Protein 4ZQV (pdb70)

Foldseek 3Di:
DDDAQDKFKWKWKADQAWIWIFGWEAAVDIDGDPVDDIPTHGNPDAQQVQLVSNLVSRVVYDHDDPVVHVVRVDDVVVVVSVVVVQVVVCVVRVPPDLCSVQVPMWMWMWMDHRFKIKIAGWEDDDSPDTHCPPPDPVLIFMDGPPDRSSVVSVRNVSNRVSHHD

Sequence (165 aa):
MFNKDQDYWVSVYSTKDFLSVETDSGLGRVRRDPLFPSHLLPPDADNQTIGDAVLIALSNSRTLSLEESADFFDLETGKEQYATWIAMLMEKYGYKTKRALFKDMKNCSIHCINDLITISPTRHEKLEAWSGRGIKESDDVVIPADSIPEEIGAALRLALSRCKG

Radius of gyration: 15.34 Å; Cα contacts (8 Å, |Δi|>4): 309; chains: 1; bounding box: 39×38×36 Å

B-factor: mean 30.55, std 7.33, range [17.28, 65.74]

CATH classification: 3.40.1590.10

Structure (mmCIF, N/CA/C/O backbone):
data_4ZQV
#
_entry.id   4ZQV
#
_cell.length_a   54.448
_cell.length_b   54.448
_cell.length_c   54.472
_cell.angle_alpha   90.00
_cell.angle_beta   90.00
_cell.angle_gamma   120.00
#
_symmetry.space_group_name_H-M   'P 31'
#
loop_
_entity.id
_entity.type
_entity.pdbx_description
1 polymer 'CdiI Immunity protein'
2 water water
#
loop_
_atom_site.group_PDB
_atom_site.id
_atom_site.type_symbol
_atom_site.label_atom_id
_atom_site.label_alt_id
_atom_site.label_comp_id
_atom_site.label_asym_id
_atom_site.label_entity_id
_atom_site.label_seq_id
_atom_site.pdbx_PDB_ins_code
_atom_site.Cartn_x
_atom_site.Cartn_y
_atom_site.Cartn_z
_atom_site.occupancy
_atom_site.B_iso_or_equiv
_atom_site.auth_seq_id
_atom_site.auth_comp_id
_atom_site.auth_asym_id
_atom_site.auth_atom_id
_atom_site.pdbx_PDB_model_num
ATOM 1 N N . MET A 1 1 ? -17.033 24.190 -2.137 1.00 42.57 1 MET A N 1
ATOM 2 C CA . MET A 1 1 ? -16.361 24.442 -3.403 1.00 37.98 1 MET A CA 1
ATOM 3 C C . MET A 1 1 ? -15.133 23.550 -3.550 1.00 40.00 1 MET A C 1
ATOM 4 O O . MET A 1 1 ? -14.319 23.434 -2.619 1.00 34.19 1 MET A O 1
ATOM 9 N N . PHE A 1 2 ? -15.007 22.931 -4.723 1.00 34.10 2 PHE A N 1
ATOM 10 C CA . PHE A 1 2 ? -13.847 22.112 -5.069 1.00 35.73 2 PHE A CA 1
ATOM 11 C C . PHE A 1 2 ? -12.800 22.910 -5.840 1.00 34.23 2 PHE A C 1
ATOM 12 O O . PHE A 1 2 ? -13.144 23.711 -6.707 1.00 35.04 2 PHE A O 1
ATOM 20 N N . ASN A 1 3 ? -11.532 22.674 -5.521 1.00 33.54 3 ASN A N 1
ATOM 21 C CA . ASN A 1 3 ? -10.413 23.333 -6.198 1.00 36.35 3 ASN A CA 1
ATOM 22 C C . ASN A 1 3 ? -10.125 22.733 -7.564 1.00 38.30 3 ASN A C 1
ATOM 23 O O . ASN A 1 3 ? -10.226 21.513 -7.748 1.00 33.97 3 ASN A O 1
ATOM 28 N N . LYS A 1 4 ? -9.752 23.595 -8.514 1.00 41.65 4 LYS A N 1
ATOM 29 C CA . LYS A 1 4 ? -9.390 23.164 -9.860 1.00 35.89 4 LYS A CA 1
ATOM 30 C C . LYS A 1 4 ? -8.184 22.235 -9.823 1.00 34.41 4 LYS A C 1
ATOM 31 O O . LYS A 1 4 ? -7.242 22.462 -9.065 1.00 31.61 4 LYS A O 1
ATOM 33 N 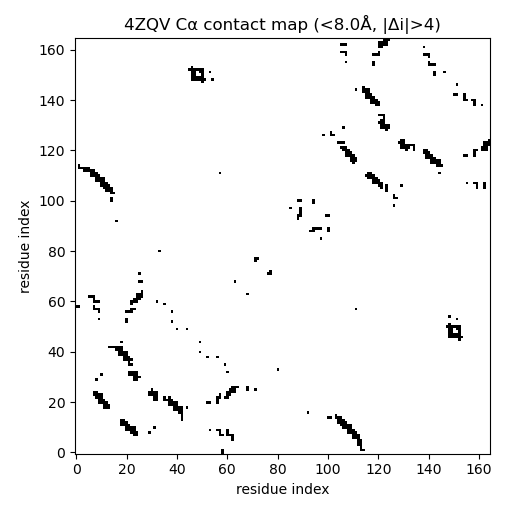N . ASP A 1 5 ? -8.250 21.175 -10.625 1.00 34.62 5 ASP A N 1
ATOM 34 C CA . ASP A 1 5 ? -7.160 20.211 -10.786 1.00 35.19 5 ASP A CA 1
ATOM 35 C C . ASP A 1 5 ? -6.901 19.349 -9.549 1.00 33.86 5 ASP A C 1
ATOM 36 O O . ASP A 1 5 ? -5.959 18.568 -9.534 1.00 38.82 5 ASP A O 1
ATOM 41 N N . GLN A 1 6 ? -7.733 19.476 -8.522 1.00 30.86 6 GLN A N 1
ATOM 42 C CA . GLN A 1 6 ? -7.575 18.649 -7.328 1.00 28.46 6 GLN A CA 1
ATOM 43 C C . GLN A 1 6 ? -8.518 17.443 -7.363 1.00 28.85 6 GLN A C 1
ATOM 44 O O . GLN A 1 6 ? -9.688 17.568 -7.743 1.00 27.38 6 GLN A O 1
ATOM 50 N N . ASP A 1 7 ? -8.000 16.272 -6.992 1.00 26.61 7 ASP A N 1
ATOM 51 C CA . ASP A 1 7 ? -8.823 15.071 -6.917 1.00 24.86 7 ASP A CA 1
ATOM 52 C C . ASP A 1 7 ? -9.524 14.948 -5.565 1.00 24.32 7 ASP A C 1
ATOM 53 O O . ASP A 1 7 ? -8.915 15.158 -4.525 1.00 26.91 7 ASP A O 1
ATOM 58 N N . TYR A 1 8 ? -10.797 14.583 -5.609 1.00 23.43 8 TYR A N 1
ATOM 59 C CA . TYR A 1 8 ? -11.588 14.297 -4.420 1.00 25.63 8 TYR A CA 1
ATOM 60 C C . TYR A 1 8 ? -12.216 12.907 -4.588 1.00 23.90 8 TYR A C 1
ATOM 61 O O . TYR A 1 8 ? -12.808 12.616 -5.621 1.00 24.54 8 TYR A O 1
ATOM 70 N N . TRP A 1 9 ? -12.078 12.054 -3.577 1.00 21.50 9 TRP A N 1
ATOM 71 C CA . TRP A 1 9 ? -12.462 10.655 -3.713 1.00 23.48 9 TRP A CA 1
ATOM 72 C C . TRP A 1 9 ? -13.382 10.204 -2.595 1.00 21.46 9 TRP A C 1
ATOM 73 O O . TRP A 1 9 ? -13.204 10.616 -1.458 1.00 20.93 9 TRP A O 1
ATOM 84 N N . VAL A 1 10 ? -14.335 9.334 -2.931 1.00 21.63 10 VAL A N 1
ATOM 85 C CA . VAL A 1 10 ? -15.289 8.763 -1.976 1.00 21.11 10 VAL A CA 1
ATOM 86 C C . VAL A 1 10 ? -15.509 7.299 -2.325 1.00 21.97 10 VAL A C 1
ATOM 87 O O . VAL A 1 10 ? -15.473 6.927 -3.504 1.00 20.56 10 VAL A O 1
ATOM 91 N N . SER A 1 11 ? -15.709 6.473 -1.301 1.00 21.18 11 SER A N 1
ATOM 92 C CA . SER A 1 11 ? -16.197 5.107 -1.476 1.00 22.03 11 SER A CA 1
ATOM 93 C C . SER A 1 11 ? -17.609 4.980 -0.923 1.00 22.13 11 SER A C 1
ATOM 94 O O . SER A 1 11 ? -17.913 5.526 0.152 1.00 21.14 11 SER A O 1
ATOM 97 N N . VAL A 1 12 ? -18.455 4.250 -1.649 1.00 21.62 12 VAL A N 1
ATOM 98 C CA . VAL A 1 12 ? -19.805 3.923 -1.191 1.00 18.56 12 VAL A CA 1
ATOM 99 C C . VAL A 1 12 ? -19.943 2.423 -1.001 1.00 21.43 12 VAL A C 1
ATOM 100 O O . VAL A 1 12 ? -19.567 1.647 -1.882 1.00 24.86 12 VAL A O 1
ATOM 104 N N . TYR A 1 13 ? -20.441 2.027 0.165 1.00 23.37 13 TYR A N 1
ATOM 105 C CA . TYR A 1 13 ? -20.731 0.629 0.479 1.00 23.58 13 TYR A CA 1
ATOM 106 C C . TYR A 1 13 ? -22.216 0.511 0.817 1.00 25.45 13 TYR A C 1
ATOM 107 O O . TYR A 1 13 ? -22.745 1.288 1.603 1.00 24.10 13 TYR A O 1
ATOM 116 N N . SER A 1 14 ? -22.883 -0.453 0.196 1.00 25.83 14 SER A N 1
ATOM 117 C CA . SER A 1 14 ? -24.329 -0.570 0.310 1.00 27.12 14 SER A CA 1
ATOM 118 C C . SER A 1 14 ? -24.749 -1.989 0.690 1.00 26.38 14 SER A C 1
ATOM 119 O O . SER A 1 14 ? -24.321 -2.934 0.047 1.00 29.02 14 SER A O 1
ATOM 122 N N . THR A 1 15 ? -25.550 -2.129 1.750 1.00 26.85 15 THR A N 1
ATOM 123 C CA . THR A 1 15 ? -26.191 -3.401 2.090 1.00 30.93 15 THR A CA 1
ATOM 124 C C . THR A 1 15 ? -27.689 -3.170 2.266 1.00 34.63 15 THR A C 1
ATOM 125 O O . THR A 1 15 ? -28.164 -2.040 2.172 1.00 29.98 15 THR A O 1
ATOM 129 N N . LYS A 1 16 ? -28.427 -4.234 2.551 1.00 35.09 16 LYS A N 1
ATOM 130 C CA . LYS A 1 16 ? -29.844 -4.098 2.843 1.00 33.35 16 LYS A CA 1
ATOM 131 C C . LYS A 1 16 ? -30.104 -3.223 4.082 1.00 33.76 16 LYS A C 1
ATOM 132 O O . LYS A 1 16 ? -31.166 -2.605 4.187 1.00 35.75 16 LYS A O 1
ATOM 138 N N . ASP A 1 17 ? -29.129 -3.121 4.986 1.00 29.13 17 ASP A N 1
ATOM 139 C CA . ASP A 1 17 ? -29.341 -2.427 6.261 1.00 29.87 17 ASP A CA 1
ATOM 140 C C . ASP A 1 17 ? -28.725 -1.032 6.386 1.00 31.67 17 ASP A C 1
ATOM 141 O O . ASP A 1 17 ? -29.053 -0.286 7.308 1.00 29.47 17 ASP A O 1
ATOM 146 N N . PHE A 1 18 ? -27.804 -0.688 5.498 1.00 27.53 18 PHE A N 1
ATOM 147 C CA . PHE A 1 18 ? -27.225 0.651 5.523 1.00 27.45 18 PHE A CA 1
ATOM 148 C C . PHE A 1 18 ? -26.666 1.065 4.163 1.00 23.95 18 PHE A C 1
ATOM 149 O O . PHE A 1 18 ? -26.316 0.230 3.333 1.00 29.68 18 PHE A O 1
ATOM 157 N N . LEU A 1 19 ? -26.584 2.370 3.963 1.00 26.02 19 LEU A N 1
ATOM 158 C CA . LEU A 1 19 ? -25.873 2.938 2.837 1.00 22.94 19 LEU A CA 1
ATOM 159 C C . LEU A 1 19 ? -24.770 3.782 3.440 1.00 26.01 19 LEU A C 1
ATOM 160 O O . LEU A 1 19 ? -25.057 4.717 4.195 1.00 27.15 19 LEU A O 1
ATOM 165 N N . SER A 1 20 ? -23.516 3.437 3.160 1.00 26.46 20 SER A N 1
ATOM 166 C CA . SER A 1 20 ? -22.391 4.163 3.745 1.00 23.20 20 SER A CA 1
ATOM 167 C C . SER A 1 20 ? -21.612 4.959 2.712 1.00 24.03 20 SER A C 1
ATOM 168 O O . SER A 1 20 ? -21.133 4.403 1.728 1.00 24.38 20 SER A O 1
ATOM 171 N N . VAL A 1 21 ? -21.472 6.255 2.960 1.00 22.66 21 VAL A N 1
ATOM 172 C CA . VAL A 1 21 ? -20.746 7.147 2.067 1.00 22.14 21 VAL A CA 1
ATOM 173 C C . VAL A 1 21 ? -19.499 7.573 2.818 1.00 21.88 21 VAL A C 1
ATOM 174 O O . VAL A 1 21 ? -19.609 8.118 3.923 1.00 19.95 21 VAL A O 1
ATOM 178 N N . GLU A 1 22 ? -18.320 7.301 2.251 1.00 21.29 22 GLU A N 1
ATOM 179 C CA . GLU A 1 22 ? -17.068 7.450 3.001 1.00 18.82 22 GLU A CA 1
ATOM 180 C C . GLU A 1 22 ? -16.014 8.274 2.266 1.00 20.15 22 GLU A C 1
ATOM 181 O O . GLU A 1 22 ? -15.696 8.024 1.111 1.00 22.24 22 GLU A O 1
ATOM 187 N N . THR A 1 23 ? -15.463 9.245 2.972 1.00 20.62 23 THR A N 1
ATOM 188 C CA . THR A 1 23 ? -14.317 9.993 2.483 1.00 20.41 23 THR A CA 1
ATOM 189 C C . THR A 1 23 ? -13.112 9.091 2.297 1.00 19.10 23 THR A C 1
ATOM 190 O O . THR A 1 23 ? -12.710 8.407 3.232 1.00 22.90 23 THR A O 1
ATOM 194 N N . ASP A 1 24 ? -12.542 9.078 1.091 1.00 20.21 24 ASP A N 1
ATOM 195 C CA . ASP A 1 24 ? -11.242 8.448 0.856 1.00 22.41 24 ASP A CA 1
ATOM 196 C C . ASP A 1 24 ? -10.170 9.532 0.655 1.00 24.30 24 ASP A C 1
ATOM 197 O O . ASP A 1 24 ? -10.447 10.596 0.093 1.00 24.84 24 ASP A O 1
ATOM 202 N N . SER A 1 25 ? -8.952 9.268 1.122 1.00 22.96 25 SER A N 1
ATOM 203 C CA . SER A 1 25 ? -7.857 1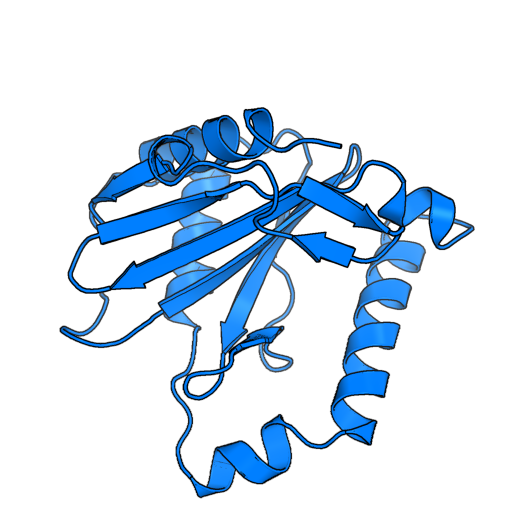0.230 0.964 1.00 22.03 25 SER A CA 1
ATOM 204 C C . SER A 1 25 ? -6.569 9.502 0.643 1.00 22.63 25 SER A C 1
ATOM 205 O O . SER A 1 25 ? -6.503 8.275 0.765 1.00 24.70 25 SER A O 1
ATOM 208 N N . GLY A 1 26 ? -5.543 10.250 0.241 1.00 23.23 26 GLY A N 1
ATOM 209 C CA . GLY A 1 26 ? -4.250 9.648 -0.051 1.00 21.75 26 GLY A CA 1
ATOM 210 C C . GLY A 1 26 ? -3.380 10.511 -0.935 1.00 25.45 26 GLY A C 1
ATOM 211 O O . GLY A 1 26 ? -3.371 11.732 -0.808 1.00 23.74 26 GLY A O 1
ATOM 212 N N . LEU A 1 27 ? -2.657 9.859 -1.839 1.00 22.90 27 LEU A N 1
ATOM 213 C CA . LEU A 1 27 ? -1.706 10.512 -2.716 1.00 23.16 27 LEU A CA 1
ATOM 214 C C . LEU A 1 27 ? -1.492 9.553 -3.877 1.00 26.05 27 LEU A C 1
ATOM 215 O O . LEU A 1 27 ? -0.650 8.653 -3.799 1.00 26.23 27 LEU A O 1
ATOM 220 N N . GLY A 1 28 ? -2.309 9.729 -4.916 1.00 28.02 28 GLY A N 1
ATOM 221 C CA . GLY A 1 28 ? -2.386 8.821 -6.045 1.00 28.78 28 GLY A CA 1
ATOM 222 C C . GLY A 1 28 ? -3.177 7.583 -5.669 1.00 26.58 28 GLY A C 1
ATOM 223 O O . GLY A 1 28 ? -4.245 7.315 -6.234 1.00 28.92 28 GLY A O 1
ATOM 224 N N . ARG A 1 29 ? -2.631 6.805 -4.740 1.00 24.58 29 ARG A N 1
ATOM 225 C CA . ARG A 1 29 ? -3.378 5.718 -4.122 1.00 26.14 29 ARG A CA 1
ATOM 226 C C . ARG A 1 29 ? -4.269 6.315 -3.027 1.00 25.45 29 ARG A C 1
ATOM 227 O O . ARG A 1 29 ? -3.806 7.130 -2.234 1.00 23.72 29 ARG A O 1
ATOM 235 N N . VAL A 1 30 ? -5.547 5.951 -2.986 1.00 23.57 30 VAL A N 1
ATOM 236 C CA . VAL A 1 30 ? -6.383 6.442 -1.887 1.00 23.53 30 VAL A CA 1
ATOM 237 C C . VAL A 1 30 ? -7.033 5.299 -1.133 1.00 27.33 30 VAL A C 1
ATOM 238 O O . VAL A 1 30 ? -7.135 4.186 -1.648 1.00 24.48 30 VAL A O 1
ATOM 242 N N . ARG A 1 31 ? -7.446 5.586 0.100 1.00 22.30 31 ARG A N 1
ATOM 243 C CA . ARG A 1 31 ? -8.111 4.616 0.962 1.00 26.61 31 ARG A CA 1
ATOM 244 C C . ARG A 1 31 ? -9.029 5.343 1.944 1.00 25.27 31 ARG A C 1
ATOM 245 O O . ARG A 1 31 ? -9.006 6.572 2.040 1.00 23.35 31 ARG A O 1
ATOM 253 N N . ARG A 1 32 ? -9.834 4.571 2.658 1.00 24.24 32 ARG A N 1
ATOM 254 C CA . ARG A 1 32 ? -10.698 5.090 3.720 1.00 22.27 32 ARG A CA 1
ATOM 255 C C . ARG A 1 32 ? -9.940 6.008 4.679 1.00 21.84 32 ARG A C 1
ATOM 256 O O . ARG A 1 32 ? -8.947 5.601 5.290 1.00 22.65 32 ARG A O 1
ATOM 264 N N . ASP A 1 33 ? -10.407 7.246 4.810 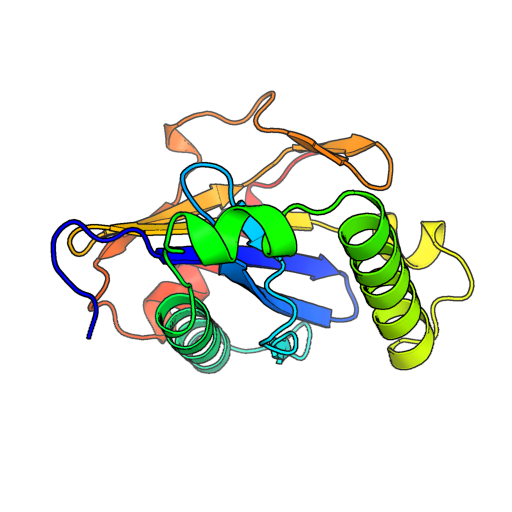1.00 21.34 33 ASP A N 1
ATOM 265 C CA . ASP A 1 33 ? -9.730 8.227 5.643 1.00 22.38 33 ASP A CA 1
ATOM 266 C C . ASP A 1 33 ? -10.208 8.124 7.084 1.00 22.25 33 ASP A C 1
ATOM 267 O O . ASP A 1 33 ? -11.363 8.382 7.360 1.00 23.75 33 ASP A O 1
ATOM 272 N N . PRO A 1 34 ? -9.304 7.763 8.000 1.00 21.40 34 PRO A N 1
ATOM 273 C CA . PRO A 1 34 ? -9.645 7.507 9.401 1.00 24.27 34 PRO A CA 1
ATOM 274 C C . PRO A 1 34 ? -10.006 8.784 10.158 1.00 27.57 34 PRO A C 1
ATOM 275 O O . PRO A 1 34 ? -10.539 8.708 11.268 1.00 28.45 34 PRO A O 1
ATOM 279 N N . LEU A 1 35 ? -9.728 9.941 9.569 1.00 23.71 35 LEU A N 1
ATOM 280 C CA . LEU A 1 35 ? -10.069 11.201 10.217 1.00 26.74 35 LEU A CA 1
ATOM 281 C C . LEU A 1 35 ? -11.562 11.483 10.129 1.00 26.11 35 LEU A C 1
ATOM 282 O O . LEU A 1 35 ? -12.084 12.301 10.874 1.00 27.59 35 LEU A O 1
ATOM 287 N N . PHE A 1 36 ? -12.251 10.817 9.207 1.00 26.87 36 PHE A N 1
ATOM 288 C CA . PHE A 1 36 ? -13.670 11.090 8.996 1.00 22.70 36 PHE A CA 1
ATOM 289 C C . PHE A 1 36 ? -14.519 9.847 9.156 1.00 23.16 36 PHE A C 1
ATOM 290 O O . PHE A 1 36 ? -14.302 8.857 8.478 1.00 25.54 36 PHE A O 1
ATOM 298 N N . PRO A 1 37 ? -15.492 9.898 10.072 1.00 20.23 37 PRO A N 1
ATOM 299 C CA . PRO A 1 37 ? -16.406 8.777 10.287 1.00 24.07 37 PRO A CA 1
ATOM 300 C C . PRO A 1 37 ? -17.240 8.565 9.041 1.00 23.48 37 PRO A C 1
ATOM 301 O O . PRO A 1 37 ? -17.499 9.530 8.323 1.00 24.71 37 PRO A O 1
ATOM 305 N N . SER A 1 38 ? -17.651 7.334 8.798 1.00 23.11 38 SER A N 1
ATOM 306 C CA . SER A 1 38 ? -18.551 7.057 7.700 1.00 25.49 38 SER A CA 1
ATOM 307 C C . SER A 1 38 ? -19.831 7.861 7.835 1.00 25.08 38 SER A C 1
ATOM 308 O O . SER A 1 38 ? -20.336 8.053 8.951 1.00 23.40 38 SER A O 1
ATOM 311 N N . HIS A 1 39 ? -20.353 8.338 6.711 1.00 22.62 39 HIS A N 1
ATOM 312 C CA . HIS A 1 39 ? -21.744 8.786 6.671 1.00 21.20 39 HIS A CA 1
ATOM 313 C C . HIS A 1 39 ? -22.637 7.547 6.536 1.00 25.22 39 HIS A C 1
ATOM 314 O O . HIS A 1 39 ? -22.754 6.966 5.452 1.00 23.71 39 HIS A O 1
ATOM 321 N N . LEU A 1 40 ? -23.258 7.143 7.638 1.00 21.79 40 LEU A N 1
ATOM 322 C CA . LEU A 1 40 ? -24.088 5.953 7.636 1.00 23.37 40 LEU A CA 1
ATOM 323 C C . LEU A 1 40 ? -25.544 6.359 7.508 1.00 29.83 40 LEU A C 1
ATOM 324 O O . LEU A 1 40 ? -26.129 6.938 8.419 1.00 26.28 40 LEU A O 1
ATOM 329 N N . LEU A 1 41 ? -26.127 6.047 6.366 1.00 24.53 41 LEU A N 1
ATOM 330 C CA . LEU A 1 41 ? -27.477 6.484 6.094 1.00 27.37 41 LEU A CA 1
ATOM 331 C C . LEU A 1 41 ? -28.418 5.297 6.087 1.00 26.57 41 LEU A C 1
ATOM 332 O O . LEU A 1 41 ? -28.012 4.173 5.757 1.00 24.94 41 LEU A O 1
ATOM 337 N N . PRO A 1 42 ? -29.690 5.539 6.426 1.00 26.47 42 PRO A N 1
ATOM 338 C CA . PRO A 1 42 ? -30.723 4.528 6.208 1.00 29.96 42 PRO A CA 1
ATOM 339 C C . PRO A 1 42 ? -30.646 3.984 4.786 1.00 26.07 42 PRO A C 1
ATOM 340 O O . PRO A 1 42 ? -30.364 4.749 3.873 1.00 30.28 42 PRO A O 1
ATOM 344 N N . PRO A 1 43 ? -30.885 2.684 4.601 1.00 32.18 43 PRO A N 1
ATOM 345 C CA . PRO A 1 43 ? -30.823 2.079 3.263 1.00 29.23 43 PRO A CA 1
ATOM 346 C C . PRO A 1 43 ? -31.825 2.700 2.290 1.00 34.08 43 PRO A C 1
ATOM 347 O O . PRO A 1 43 ? -31.605 2.645 1.080 1.00 33.09 43 PRO A O 1
ATOM 351 N N . ASP A 1 44 ? -32.896 3.286 2.817 1.00 34.26 44 ASP A N 1
ATOM 352 C CA . ASP A 1 44 ? -33.921 3.920 1.990 1.00 34.82 44 ASP A CA 1
ATOM 353 C C . ASP A 1 44 ? -33.743 5.442 1.899 1.00 36.24 44 ASP A C 1
ATOM 354 O O . ASP A 1 44 ? -34.704 6.166 1.627 1.00 29.55 44 ASP A O 1
ATOM 359 N N . ALA A 1 45 ? -32.530 5.936 2.144 1.00 30.08 45 ALA A N 1
ATOM 360 C CA . ALA A 1 45 ? -32.293 7.380 2.122 1.00 29.32 45 ALA A CA 1
ATOM 361 C C . ALA A 1 45 ? -32.707 7.981 0.788 1.00 29.34 45 ALA A C 1
ATOM 362 O O . ALA A 1 45 ? -32.439 7.409 -0.263 1.00 27.54 45 ALA A O 1
ATOM 364 N N . ASP A 1 46 ? -33.342 9.144 0.822 1.00 28.62 46 ASP A N 1
ATOM 365 C CA . ASP A 1 46 ? -33.753 9.765 -0.427 1.00 29.87 46 ASP A CA 1
ATOM 366 C C . ASP A 1 46 ? -32.549 10.404 -1.135 1.00 29.27 46 ASP A C 1
ATOM 367 O O . ASP A 1 46 ? -31.460 10.506 -0.564 1.00 28.96 46 ASP A O 1
ATOM 372 N N . ASN A 1 47 ? -32.753 10.849 -2.372 1.00 25.82 47 ASN A N 1
ATOM 373 C CA . ASN A 1 47 ? -31.651 11.359 -3.175 1.00 24.49 47 ASN A CA 1
ATOM 374 C C . ASN A 1 47 ? -31.045 12.664 -2.667 1.00 26.10 47 ASN A C 1
ATOM 375 O O . ASN A 1 47 ? -29.844 12.907 -2.850 1.00 24.88 47 ASN A O 1
ATOM 380 N N . GLN A 1 48 ? -31.862 13.515 -2.047 1.00 26.47 48 GLN A N 1
ATOM 381 C CA . GLN A 1 48 ? -31.333 14.746 -1.476 1.00 25.29 48 GLN A CA 1
ATOM 382 C C . GLN A 1 48 ? -30.333 14.429 -0.364 1.00 27.86 48 GLN A C 1
ATOM 383 O O . GLN A 1 48 ? -29.223 14.970 -0.337 1.00 26.26 48 GLN A O 1
ATOM 389 N N . THR A 1 49 ? -30.751 13.566 0.562 1.00 27.06 49 THR A N 1
ATOM 390 C CA . THR A 1 49 ? -29.898 13.194 1.683 1.00 31.30 49 THR A CA 1
ATOM 391 C C . THR A 1 49 ? -28.610 12.530 1.197 1.00 27.42 49 THR A C 1
ATOM 392 O O . THR A 1 49 ? -27.525 12.874 1.658 1.00 27.52 49 THR A O 1
ATOM 396 N N . ILE A 1 50 ? -28.725 11.595 0.259 1.00 23.52 50 ILE A N 1
ATOM 397 C CA . ILE A 1 50 ? -27.535 10.949 -0.304 1.00 26.03 50 ILE A CA 1
ATOM 398 C C . ILE A 1 50 ? -26.603 11.967 -0.980 1.00 25.28 50 ILE A C 1
ATOM 399 O O . ILE A 1 50 ? -25.394 11.985 -0.739 1.00 22.60 50 ILE A O 1
ATOM 404 N N . GLY A 1 51 ? -27.161 12.832 -1.821 1.00 24.35 51 GLY A N 1
ATOM 405 C CA . GLY A 1 51 ? -26.336 13.798 -2.520 1.00 23.11 51 GLY A CA 1
ATOM 406 C C . GLY A 1 51 ? -25.583 14.728 -1.581 1.00 24.70 51 GLY A C 1
ATOM 407 O O . GLY A 1 51 ? -24.407 15.026 -1.785 1.00 23.40 51 GLY A O 1
ATOM 408 N N . ASP A 1 52 ? -26.258 15.199 -0.537 1.00 22.55 52 ASP A N 1
ATOM 409 C CA . ASP A 1 52 ? -25.594 16.082 0.408 1.00 24.44 52 ASP A CA 1
ATOM 410 C C . ASP A 1 52 ? -24.495 15.321 1.158 1.00 22.97 52 ASP A C 1
ATOM 411 O O . ASP A 1 52 ? -23.435 15.884 1.421 1.00 26.60 52 ASP A O 1
ATOM 416 N N . ALA A 1 53 ? -24.727 14.048 1.464 1.00 21.97 53 ALA A N 1
ATOM 417 C CA . ALA A 1 53 ? -23.686 13.239 2.110 1.00 21.50 53 ALA A CA 1
ATOM 418 C C . ALA A 1 53 ? -22.486 13.065 1.175 1.00 22.29 53 ALA A C 1
ATOM 419 O O . ALA A 1 53 ? -21.330 13.200 1.603 1.00 23.09 53 ALA A O 1
ATOM 421 N N . VAL A 1 54 ? -22.759 12.781 -0.096 1.00 22.23 54 VAL A N 1
ATOM 422 C CA . VAL A 1 54 ? -21.696 12.645 -1.089 1.00 20.48 54 VAL A CA 1
ATOM 423 C C . VAL A 1 54 ? -20.890 13.945 -1.194 1.00 23.19 54 VAL A C 1
ATOM 424 O O . VAL A 1 54 ? -19.660 13.923 -1.224 1.00 23.49 54 VAL A O 1
ATOM 428 N N . LEU A 1 55 ? -21.565 15.090 -1.233 1.00 22.87 55 LEU A N 1
ATOM 429 C CA . LEU A 1 55 ? -20.838 16.355 -1.345 1.00 19.98 55 LEU A CA 1
ATOM 430 C C . LEU A 1 55 ? -19.943 16.629 -0.133 1.00 23.27 55 LEU A C 1
ATOM 431 O O . LEU A 1 55 ? -18.803 17.067 -0.286 1.00 25.37 55 LEU A O 1
ATOM 436 N N . ILE A 1 56 ? -20.450 16.369 1.067 1.00 22.10 56 ILE A N 1
ATOM 437 C CA . ILE A 1 56 ? -19.666 16.600 2.272 1.00 22.11 56 ILE A CA 1
ATOM 438 C C . ILE A 1 56 ? -18.462 15.650 2.302 1.00 22.09 56 ILE A C 1
ATOM 439 O O . ILE A 1 56 ? -17.334 16.063 2.561 1.00 20.56 56 ILE A O 1
ATOM 444 N N . ALA A 1 57 ? -18.715 14.379 2.027 1.00 21.53 57 ALA A N 1
ATOM 445 C CA . ALA A 1 57 ? -17.651 13.373 2.094 1.00 17.28 57 ALA A CA 1
ATOM 446 C C . ALA A 1 57 ? -16.547 13.679 1.059 1.00 22.07 57 ALA A C 1
ATOM 447 O O . ALA A 1 57 ? -15.351 13.502 1.345 1.00 20.80 57 ALA A O 1
ATOM 449 N N . LEU A 1 58 ? -16.943 14.154 -0.126 1.00 20.47 58 LEU A N 1
ATOM 450 C CA . LEU A 1 58 ? -15.975 14.488 -1.178 1.00 20.21 58 LEU A CA 1
ATOM 451 C C . LEU A 1 58 ? -15.127 15.668 -0.740 1.00 20.07 58 LEU A C 1
ATOM 452 O O . LEU A 1 58 ? -13.897 15.648 -0.851 1.00 20.71 58 LEU A O 1
ATOM 457 N N . SER A 1 59 ? -15.793 16.678 -0.193 1.00 22.41 59 SER A N 1
ATOM 458 C CA . SER A 1 59 ? -15.091 17.878 0.275 1.00 28.28 59 SER A CA 1
ATOM 459 C C . SER A 1 59 ? -14.028 17.563 1.320 1.00 23.66 59 SER A C 1
ATOM 460 O O . SER A 1 59 ? -12.993 18.231 1.381 1.00 24.46 59 SER A O 1
ATOM 463 N N . ASN A 1 60 ? -14.263 16.532 2.126 1.00 23.07 60 ASN A N 1
ATOM 464 C CA . ASN A 1 60 ? -13.299 16.174 3.171 1.00 22.57 60 ASN A CA 1
ATOM 465 C C . ASN A 1 60 ? -12.072 15.4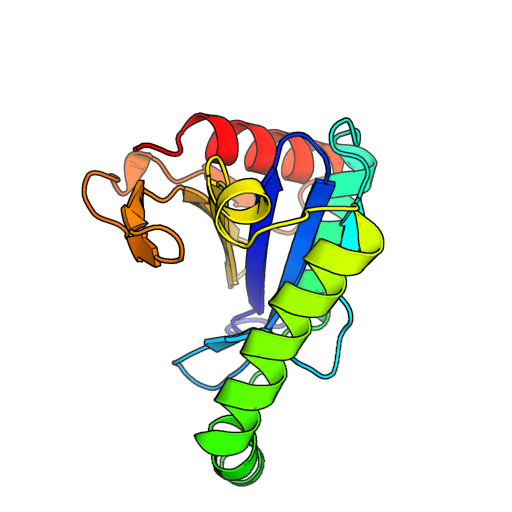23 2.623 1.00 27.85 60 ASN A C 1
ATOM 466 O O . ASN A 1 60 ? -11.060 15.280 3.306 1.00 24.97 60 ASN A O 1
ATOM 471 N N . SER A 1 61 ? -12.175 14.936 1.396 1.00 23.20 61 SER A N 1
ATOM 472 C CA . SER A 1 61 ? -11.115 14.121 0.795 1.00 23.16 61 SER A CA 1
ATOM 473 C C . SER A 1 61 ? -9.787 14.877 0.674 1.00 26.11 61 SER A C 1
ATOM 474 O O . SER A 1 61 ? -9.708 15.949 0.078 1.00 26.23 61 SER A O 1
ATOM 477 N N . ARG A 1 62 ? -8.740 14.285 1.231 1.00 22.20 62 ARG A N 1
ATOM 478 C CA . ARG A 1 62 ? -7.449 14.953 1.340 1.00 24.16 62 ARG A CA 1
ATOM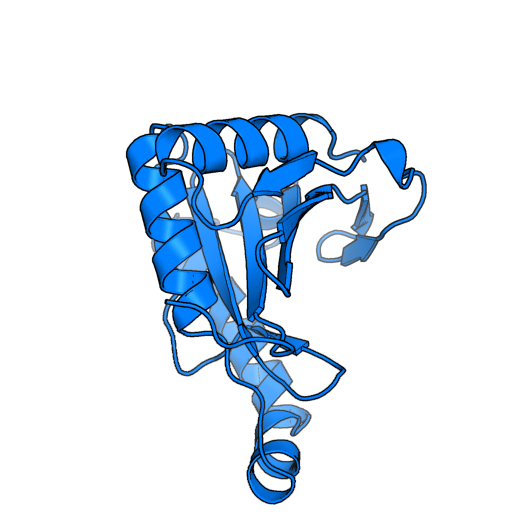 479 C C . ARG A 1 62 ? -6.420 14.492 0.323 1.00 27.91 62 ARG A C 1
ATOM 480 O O . ARG A 1 62 ? -6.318 13.298 0.022 1.00 26.56 62 ARG A O 1
ATOM 488 N N . THR A 1 63 ? -5.651 15.448 -0.188 1.00 28.89 63 THR A N 1
ATOM 489 C CA . THR A 1 63 ? -4.448 15.139 -0.954 1.00 28.05 63 THR A CA 1
ATOM 490 C C . THR A 1 63 ? -3.250 15.363 -0.042 1.00 31.51 63 THR A C 1
ATOM 491 O O . THR A 1 63 ? -2.957 16.496 0.340 1.00 29.60 63 THR A O 1
ATOM 495 N N . LEU A 1 64 ? -2.574 14.280 0.326 1.00 29.15 64 LEU A N 1
ATOM 496 C CA . LEU A 1 64 ? -1.577 14.357 1.378 1.00 30.39 64 LEU A CA 1
ATOM 497 C C . LEU A 1 64 ? -0.250 14.870 0.877 1.00 27.56 64 LEU A C 1
ATOM 498 O O . LEU A 1 64 ? 0.101 14.670 -0.282 1.00 29.97 64 LEU A O 1
ATOM 503 N N . SER A 1 65 ? 0.477 15.509 1.793 1.00 30.43 65 SER A N 1
ATOM 504 C CA . SER A 1 65 ? 1.865 15.899 1.598 1.00 33.69 65 SER A CA 1
ATOM 505 C C . SER A 1 65 ? 2.749 14.669 1.701 1.00 31.74 65 SER A C 1
ATOM 506 O O . SER A 1 65 ? 2.306 13.627 2.185 1.00 33.29 65 SER A O 1
ATOM 509 N N . LEU A 1 66 ? 4.000 14.798 1.264 1.00 31.51 66 LEU A N 1
ATOM 510 C CA . LEU A 1 66 ? 4.968 13.708 1.388 1.00 34.95 66 LEU A CA 1
ATOM 511 C C . LEU A 1 66 ? 5.061 13.146 2.798 1.00 32.12 66 LEU A C 1
ATOM 512 O O . LEU A 1 66 ? 5.055 11.933 2.975 1.00 34.66 66 LEU A O 1
ATOM 517 N N . GLU A 1 67 ? 5.151 14.025 3.795 1.00 35.68 67 GLU A N 1
ATOM 518 C CA . GLU A 1 67 ? 5.321 13.600 5.180 1.00 38.74 67 GLU A CA 1
ATOM 519 C C . GLU A 1 67 ? 4.070 12.881 5.698 1.00 36.89 67 GLU A C 1
ATOM 520 O O . GLU A 1 67 ? 4.154 11.841 6.356 1.00 42.09 67 GLU A O 1
ATOM 522 N N . GLU A 1 68 ? 2.904 13.421 5.377 1.00 34.87 68 GLU A N 1
ATOM 523 C CA . GLU A 1 68 ? 1.649 12.783 5.766 1.00 33.79 68 GLU A CA 1
ATOM 524 C C . GLU A 1 68 ? 1.498 11.384 5.170 1.00 35.13 68 GLU A C 1
ATOM 525 O O . GLU A 1 68 ? 0.835 10.523 5.741 1.00 35.57 68 GLU A O 1
ATOM 531 N N . SER A 1 69 ? 2.121 11.163 4.019 1.00 41.16 69 SER A N 1
ATOM 532 C CA . SER A 1 69 ? 1.920 9.926 3.277 1.00 38.21 69 SER A CA 1
ATOM 533 C C . SER A 1 69 ? 2.503 8.720 4.004 1.00 35.63 69 SER A C 1
ATOM 534 O O . SER A 1 69 ? 1.850 7.685 4.112 1.00 36.20 69 SER A O 1
ATOM 537 N N . ALA A 1 70 ? 3.725 8.850 4.504 1.00 39.18 70 ALA A N 1
ATOM 538 C CA . ALA A 1 70 ? 4.371 7.730 5.185 1.00 38.77 70 ALA A CA 1
ATOM 539 C C . ALA A 1 70 ? 3.513 7.200 6.341 1.00 35.10 70 ALA A C 1
ATOM 540 O O . ALA A 1 70 ? 3.223 6.006 6.418 1.00 36.25 70 ALA A O 1
ATOM 542 N N . ASP A 1 71 ? 3.100 8.082 7.243 1.00 34.91 71 ASP A N 1
ATOM 543 C CA . ASP A 1 71 ? 2.267 7.653 8.363 1.00 30.98 71 ASP A CA 1
ATOM 544 C C . ASP A 1 71 ? 0.920 7.085 7.898 1.00 30.85 71 ASP A C 1
ATOM 545 O O . ASP A 1 71 ? 0.440 6.077 8.411 1.00 31.07 71 ASP A O 1
ATOM 550 N N . PHE A 1 72 ? 0.322 7.738 6.913 1.00 28.83 72 PHE A N 1
ATOM 551 C CA . PHE A 1 72 ? -1.003 7.362 6.424 1.00 27.14 72 PHE A CA 1
ATOM 552 C C . PHE A 1 72 ? -1.073 5.959 5.801 1.00 30.30 72 PHE A C 1
ATOM 553 O O . PHE A 1 72 ? -2.078 5.268 5.963 1.00 27.66 72 PHE A O 1
ATOM 561 N N . PHE A 1 73 ? -0.019 5.532 5.100 1.00 27.57 73 PHE A N 1
ATOM 562 C CA . PHE A 1 73 ? -0.020 4.221 4.449 1.00 27.79 73 PHE A CA 1
ATOM 563 C C . PHE A 1 73 ? 0.709 3.138 5.240 1.00 27.57 73 PHE A C 1
ATOM 564 O O . PHE A 1 73 ? 0.993 2.065 4.709 1.00 31.37 73 PHE A O 1
ATOM 572 N N . ASP A 1 74 ? 1.004 3.427 6.499 1.00 30.57 74 ASP A N 1
ATOM 573 C CA . ASP A 1 74 ? 1.598 2.443 7.400 1.00 28.67 74 ASP A CA 1
ATOM 574 C C . ASP A 1 74 ? 0.778 1.147 7.416 1.00 32.10 74 ASP A C 1
ATOM 575 O O . ASP A 1 74 ? -0.436 1.165 7.631 1.00 31.28 74 ASP A O 1
ATOM 580 N N . LEU A 1 75 ? 1.452 0.032 7.172 1.00 24.17 75 LEU A N 1
ATOM 581 C CA . LEU A 1 75 ? 0.803 -1.262 7.076 1.00 26.65 75 LEU A CA 1
ATOM 582 C C . LEU A 1 75 ? -0.038 -1.652 8.305 1.00 31.07 75 LEU A C 1
ATOM 583 O O . LEU A 1 75 ? -1.221 -1.960 8.173 1.00 28.28 75 LEU A O 1
ATOM 588 N N . GLU A 1 76 ? 0.555 -1.637 9.492 1.00 31.50 76 GLU A N 1
ATOM 589 C CA . GLU A 1 76 ? -0.167 -2.115 10.677 1.00 30.11 76 GLU A CA 1
ATOM 590 C C . GLU A 1 76 ? -1.338 -1.192 11.093 1.00 30.80 76 GLU A C 1
ATOM 591 O O . GLU A 1 76 ? -2.372 -1.665 11.588 1.00 29.39 76 GLU A O 1
ATOM 597 N N . THR A 1 77 ? -1.160 0.112 10.918 1.00 27.37 77 THR A N 1
ATOM 598 C CA . THR A 1 77 ? -2.231 1.059 11.152 1.00 32.48 77 THR A CA 1
ATOM 599 C C . THR A 1 77 ? -3.393 0.768 10.206 1.00 29.77 77 THR A C 1
ATOM 600 O O . THR A 1 77 ? -4.556 0.787 10.615 1.00 26.61 77 THR A O 1
ATOM 604 N N . GLY A 1 78 ? -3.071 0.502 8.940 1.00 29.15 78 GLY A N 1
ATOM 605 C CA . GLY A 1 78 ? -4.089 0.228 7.938 1.00 28.44 78 GLY A CA 1
ATOM 606 C C . GLY A 1 78 ? -4.911 -0.997 8.300 1.00 27.10 78 GLY A C 1
ATOM 607 O O . GLY A 1 78 ? -6.136 -0.979 8.219 1.00 27.49 78 GLY A O 1
ATOM 608 N N . LYS A 1 79 ? -4.228 -2.070 8.688 1.00 26.12 79 LYS A N 1
ATOM 609 C CA . LYS A 1 79 ? -4.897 -3.287 9.137 1.00 27.68 79 LYS A CA 1
ATOM 610 C C . LYS A 1 79 ? -5.857 -3.036 10.296 1.00 25.34 79 LYS A C 1
ATOM 611 O O . LYS A 1 79 ? -6.977 -3.559 10.313 1.00 26.16 79 LYS A O 1
ATOM 617 N N . GLU A 1 80 ? -5.390 -2.274 11.282 1.00 24.68 80 GLU A N 1
ATOM 618 C CA . GLU A 1 80 ? -6.190 -1.986 12.466 1.00 26.39 80 GLU A CA 1
ATOM 619 C C . GLU A 1 80 ? -7.449 -1.212 12.091 1.00 29.58 80 GLU A C 1
ATOM 620 O O . GLU A 1 80 ? -8.568 -1.564 12.506 1.00 26.49 80 GLU A O 1
ATOM 626 N N . GLN A 1 81 ? -7.259 -0.163 11.295 1.00 28.96 81 GLN A N 1
ATOM 627 C CA . GLN A 1 81 ? -8.374 0.677 10.870 1.00 27.71 81 GLN A CA 1
ATOM 628 C C . GLN A 1 81 ? -9.362 -0.102 10.014 1.00 24.44 81 GLN A C 1
ATOM 629 O O . GLN A 1 81 ? -10.572 0.069 10.162 1.00 27.49 81 GLN A O 1
ATOM 635 N N . TYR A 1 82 ? -8.854 -0.976 9.143 1.00 21.68 82 TYR A N 1
ATOM 636 C CA . TYR A 1 82 ? -9.736 -1.763 8.291 1.00 23.52 82 TYR A CA 1
ATOM 637 C C . TYR A 1 82 ? -10.586 -2.718 9.134 1.00 29.06 82 TYR A C 1
ATOM 638 O O . TYR A 1 82 ? -11.799 -2.773 8.973 1.00 24.03 82 TYR A O 1
ATOM 647 N N . ALA A 1 83 ? -9.949 -3.485 10.018 1.00 24.19 83 ALA A N 1
ATOM 648 C CA . ALA A 1 83 ? -10.696 -4.417 10.851 1.00 23.62 83 ALA A CA 1
ATOM 649 C C . ALA A 1 83 ? -11.665 -3.675 11.788 1.00 24.76 83 ALA A C 1
ATOM 650 O O . ALA A 1 83 ? -12.734 -4.185 12.108 1.00 25.85 83 ALA A O 1
ATOM 652 N N . THR A 1 84 ? -11.288 -2.476 12.220 1.00 27.02 84 THR A N 1
ATOM 653 C CA . THR A 1 84 ? -12.143 -1.646 13.066 1.00 25.79 84 THR A CA 1
ATOM 654 C C . THR A 1 84 ? -13.399 -1.184 12.306 1.00 26.83 84 THR A C 1
ATOM 655 O O . THR A 1 84 ? -14.488 -1.083 12.864 1.00 29.11 84 THR A O 1
ATOM 659 N N . TRP A 1 85 ? -13.238 -0.901 11.022 1.00 23.41 85 TRP A N 1
ATOM 660 C CA . TRP A 1 85 ? -14.376 -0.535 10.199 1.00 24.77 85 TRP A CA 1
ATOM 661 C C . TRP A 1 85 ? -15.364 -1.702 10.144 1.00 29.35 85 TRP A C 1
ATOM 662 O O . TRP A 1 85 ? -16.581 -1.513 10.290 1.00 24.60 85 TRP A O 1
ATOM 673 N N . ILE A 1 86 ? -14.836 -2.918 9.977 1.00 25.78 86 ILE A N 1
ATOM 674 C CA . ILE A 1 86 ? -15.688 -4.097 9.926 1.00 27.59 86 ILE A CA 1
ATOM 675 C C . ILE A 1 86 ? -16.410 -4.284 11.260 1.00 28.48 86 ILE A C 1
ATOM 676 O O . ILE A 1 86 ? -17.612 -4.499 11.282 1.00 29.12 86 ILE A O 1
ATOM 681 N N . ALA A 1 87 ? -15.669 -4.186 12.363 1.00 27.53 87 ALA A N 1
ATOM 682 C CA . ALA A 1 87 ? -16.232 -4.351 13.709 1.00 27.85 87 ALA A CA 1
ATOM 683 C C . ALA A 1 87 ? -17.329 -3.331 13.989 1.00 29.48 87 ALA A C 1
ATOM 684 O O . ALA A 1 87 ? -18.378 -3.670 14.538 1.00 27.94 87 ALA A O 1
ATOM 686 N N . MET A 1 88 ? -17.078 -2.082 13.610 1.00 27.70 88 MET A N 1
ATOM 687 C CA . MET A 1 88 ? -18.052 -1.021 13.817 1.00 26.95 88 MET A CA 1
ATOM 688 C C . MET A 1 88 ? -19.361 -1.335 13.089 1.00 30.24 88 MET A C 1
ATOM 689 O O . MET A 1 88 ? -20.443 -1.196 13.659 1.00 32.49 88 MET A O 1
ATOM 694 N N . LEU A 1 89 ? -19.256 -1.757 11.832 1.00 25.61 89 LEU A N 1
ATOM 695 C CA . LEU A 1 89 ? -20.438 -2.142 11.060 1.00 26.74 89 LEU A CA 1
ATOM 696 C C . LEU A 1 89 ? -21.160 -3.344 11.674 1.00 30.60 89 LEU A C 1
ATOM 697 O O . LEU A 1 89 ? -22.390 -3.389 11.726 1.00 32.07 89 LEU A O 1
ATOM 702 N N . MET A 1 90 ? -20.395 -4.328 12.125 1.00 30.83 90 MET A N 1
ATOM 703 C CA . MET A 1 90 ? -20.992 -5.532 12.695 1.00 30.72 90 MET A CA 1
ATOM 704 C C . MET A 1 90 ? -21.732 -5.208 13.987 1.00 31.52 90 MET A C 1
ATOM 705 O O . MET A 1 90 ? -22.870 -5.617 14.170 1.00 35.62 90 MET A O 1
ATOM 710 N N . GLU A 1 91 ? -21.097 -4.440 14.862 1.00 27.31 91 GLU A N 1
ATOM 711 C CA . GLU A 1 91 ? -21.693 -4.119 16.143 1.00 28.36 91 GLU A CA 1
ATOM 712 C C . GLU A 1 91 ? -22.880 -3.176 15.975 1.00 33.45 91 GLU A C 1
ATOM 713 O O . GLU A 1 91 ? -23.879 -3.309 16.676 1.00 33.87 91 GLU A O 1
ATOM 719 N N . LYS A 1 92 ? -22.790 -2.239 15.038 1.00 32.92 92 LYS A N 1
ATOM 720 C CA . LYS A 1 92 ? -23.853 -1.249 14.891 1.00 31.06 92 LYS A CA 1
ATOM 721 C C . LYS A 1 92 ? -25.113 -1.846 14.259 1.00 32.69 92 LYS A C 1
ATOM 722 O O . LYS A 1 92 ? -26.227 -1.421 14.581 1.00 37.53 92 LYS A O 1
ATOM 728 N N . TYR A 1 93 ? -24.955 -2.843 13.393 1.00 27.70 93 TYR A N 1
ATOM 729 C CA . TYR A 1 93 ? -26.106 -3.407 12.673 1.00 35.33 93 TYR A CA 1
ATOM 730 C C . TYR A 1 93 ? -26.398 -4.848 13.041 1.00 37.29 93 TYR A C 1
ATOM 731 O O . TYR A 1 93 ? -27.189 -5.515 12.379 1.00 35.05 93 TYR A O 1
ATOM 740 N N . GLY A 1 94 ? -25.737 -5.326 14.088 1.00 35.83 94 GLY A N 1
ATOM 741 C CA . GLY A 1 94 ? -26.003 -6.652 14.612 1.00 42.24 94 GLY A CA 1
ATOM 742 C C . GLY A 1 94 ? -25.681 -7.800 13.669 1.00 37.90 94 GLY A C 1
ATOM 743 O O . GLY A 1 94 ? -26.354 -8.826 13.693 1.00 39.85 94 GLY A O 1
ATOM 744 N N . TYR A 1 95 ? -24.659 -7.640 12.834 1.00 35.07 95 TYR A N 1
ATOM 745 C CA . TYR A 1 95 ? -24.190 -8.755 12.027 1.00 36.63 95 TYR A CA 1
ATOM 746 C C . TYR A 1 95 ? -23.407 -9.696 12.934 1.00 38.58 95 TYR A C 1
ATOM 747 O O . TYR A 1 95 ? -22.495 -9.251 13.623 1.00 40.13 95 TYR A O 1
ATOM 756 N N . LYS A 1 96 ? -23.747 -10.984 12.936 1.00 39.99 96 LYS A N 1
ATOM 757 C CA . LYS A 1 96 ? -23.058 -11.934 13.817 1.00 41.53 96 LYS A CA 1
ATOM 758 C C . LYS A 1 96 ? -21.758 -12.443 13.194 1.00 40.20 96 LYS A C 1
ATOM 759 O O . LYS A 1 96 ? -20.848 -12.889 13.895 1.00 40.19 96 LYS A O 1
ATOM 761 N N . THR A 1 97 ? -21.676 -12.366 11.872 1.00 38.73 97 THR A N 1
ATOM 762 C CA . THR A 1 97 ? -20.527 -12.872 11.133 1.00 37.69 97 THR A CA 1
ATOM 763 C C . THR A 1 97 ? -20.110 -11.887 10.042 1.00 39.95 97 THR A C 1
ATOM 764 O O . THR A 1 97 ? -20.921 -11.082 9.586 1.00 37.10 97 THR A O 1
ATOM 768 N N . LYS A 1 98 ? -18.855 -11.967 9.611 1.00 37.07 98 LYS A N 1
ATOM 769 C CA . LYS A 1 98 ? -18.398 -11.158 8.486 1.00 34.33 98 LYS A CA 1
ATOM 770 C C . LYS A 1 98 ? -19.163 -11.498 7.209 1.00 34.37 98 LYS A C 1
ATOM 771 O O . LYS A 1 98 ? -19.402 -10.631 6.367 1.00 38.18 98 LYS A O 1
ATOM 777 N N . ARG A 1 99 ? -19.554 -12.760 7.068 1.00 34.57 99 ARG A N 1
ATOM 778 C CA . ARG A 1 99 ? -20.277 -13.172 5.872 1.00 35.97 99 ARG A CA 1
ATOM 779 C C . ARG A 1 99 ? -21.650 -12.500 5.804 1.00 36.07 99 ARG A C 1
ATOM 780 O O . ARG A 1 99 ? -22.126 -12.151 4.724 1.00 34.87 99 ARG A O 1
ATOM 788 N N . ALA A 1 100 ? -22.277 -12.314 6.960 1.00 34.49 100 ALA A N 1
ATOM 789 C CA . ALA A 1 100 ? -23.601 -11.700 7.015 1.00 36.02 100 ALA A CA 1
ATOM 790 C C . ALA A 1 100 ? -23.538 -10.241 6.566 1.00 36.22 100 ALA A C 1
ATOM 791 O O . ALA A 1 100 ? -24.448 -9.755 5.897 1.00 35.49 100 ALA A O 1
ATOM 793 N N . LEU A 1 101 ? -22.460 -9.557 6.943 1.00 31.27 101 LEU A N 1
ATOM 794 C CA . LEU A 1 101 ? -22.216 -8.171 6.543 1.00 34.07 101 LEU A CA 1
ATOM 795 C C . LEU A 1 101 ? -21.854 -8.023 5.060 1.00 31.62 101 LEU A C 1
ATOM 796 O O . LEU A 1 101 ? -22.437 -7.192 4.353 1.00 31.19 101 LEU A O 1
ATOM 801 N N . PHE A 1 102 ? -20.891 -8.812 4.593 1.00 32.10 102 PHE A N 1
ATOM 802 C CA . PHE A 1 102 ? -20.320 -8.613 3.255 1.00 30.22 102 PHE A CA 1
ATOM 803 C C . PHE A 1 102 ? -21.039 -9.350 2.134 1.00 35.00 102 PHE A C 1
ATOM 804 O O . PHE A 1 102 ? -20.803 -9.043 0.971 1.00 34.63 102 PHE A O 1
ATOM 812 N N . LYS A 1 103 ? -21.883 -10.322 2.483 1.00 33.15 103 LYS A N 1
ATOM 813 C CA . LYS A 1 103 ? -22.536 -11.212 1.507 1.00 38.13 103 LYS A CA 1
ATOM 814 C C . LYS A 1 103 ? -23.039 -10.499 0.241 1.00 37.68 103 LYS A C 1
ATOM 815 O O . LYS A 1 103 ? -22.681 -10.862 -0.881 1.00 39.04 103 LYS A O 1
ATOM 821 N N . ASP A 1 104 ? -23.853 -9.471 0.445 1.00 34.17 104 ASP A N 1
ATOM 822 C CA . ASP A 1 104 ? -24.523 -8.772 -0.646 1.00 36.99 104 ASP A CA 1
ATOM 823 C C . ASP A 1 104 ? -24.018 -7.333 -0.795 1.00 38.72 104 ASP A C 1
ATOM 824 O O . ASP A 1 104 ? -24.689 -6.498 -1.412 1.00 34.33 104 ASP A O 1
ATOM 829 N N . MET A 1 105 ? -22.854 -7.033 -0.218 1.00 32.18 105 MET A N 1
ATOM 830 C CA . MET A 1 105 ? -22.401 -5.638 -0.172 1.00 31.38 105 MET A CA 1
ATOM 831 C C . MET A 1 105 ? -21.962 -5.135 -1.548 1.00 28.18 105 MET A C 1
ATOM 832 O O . MET A 1 105 ? -21.180 -5.781 -2.246 1.00 30.10 105 MET A O 1
ATOM 837 N N . LYS A 1 106 ? -22.482 -3.973 -1.929 1.00 27.25 106 LYS A N 1
ATOM 838 C CA . LYS A 1 106 ? -22.077 -3.323 -3.169 1.00 24.86 106 LYS A CA 1
ATOM 839 C C . LYS A 1 106 ? -21.085 -2.215 -2.886 1.00 22.32 106 LYS A C 1
ATOM 840 O O . LYS A 1 106 ? -21.081 -1.636 -1.796 1.00 24.81 106 LYS A O 1
ATOM 846 N N . ASN A 1 107 ? -20.276 -1.899 -3.887 1.00 22.83 107 ASN A N 1
ATOM 847 C CA . ASN A 1 107 ? -19.265 -0.859 -3.766 1.00 23.71 107 ASN A CA 1
ATOM 848 C C . ASN A 1 107 ? -19.248 0.001 -5.031 1.00 22.29 107 ASN A C 1
ATOM 849 O O . ASN A 1 107 ? -19.129 -0.543 -6.134 1.00 22.17 107 ASN A O 1
ATOM 854 N N . CYS A 1 108 ? -19.377 1.320 -4.876 1.00 20.52 108 CYS A N 1
ATOM 855 C CA . CYS A 1 108 ? -19.147 2.246 -5.970 1.00 21.06 108 CYS A CA 1
ATOM 856 C C . CYS A 1 108 ? -18.072 3.213 -5.547 1.00 26.25 108 CYS A C 1
ATOM 857 O O . CYS A 1 108 ? -17.974 3.543 -4.374 1.00 23.40 108 CYS A O 1
ATOM 860 N N . SER A 1 109 ? -17.259 3.671 -6.490 1.00 22.62 109 SER A N 1
ATOM 861 C CA . SER A 1 109 ? -16.321 4.735 -6.169 1.00 21.28 109 SER A CA 1
ATOM 862 C C . SER A 1 109 ? -16.874 6.033 -6.730 1.00 21.47 109 SER A C 1
ATOM 863 O O . SER A 1 109 ? -17.615 6.028 -7.699 1.00 22.42 109 SER A O 1
ATOM 866 N N . ILE A 1 110 ? -16.543 7.147 -6.091 1.00 20.86 110 ILE A N 1
ATOM 867 C CA . ILE A 1 110 ? -16.963 8.448 -6.588 1.00 23.01 110 ILE A CA 1
ATOM 868 C C . ILE A 1 110 ? -15.746 9.327 -6.671 1.00 20.75 110 ILE A C 1
ATOM 869 O O . ILE A 1 110 ? -14.960 9.417 -5.712 1.00 22.76 110 ILE A O 1
ATOM 874 N N . HIS A 1 111 ? -15.584 9.955 -7.832 1.00 21.46 111 HIS A N 1
ATOM 875 C CA . HIS A 1 111 ? -14.429 10.784 -8.105 1.00 23.08 111 HIS A CA 1
ATOM 876 C C . HIS A 1 111 ? -14.896 12.151 -8.555 1.00 26.58 111 HIS A C 1
ATOM 877 O O . HIS A 1 111 ? -15.779 12.260 -9.410 1.00 25.85 111 HIS A O 1
ATOM 884 N N . CYS A 1 112 ? -14.319 13.196 -7.977 1.00 25.90 112 CYS A N 1
ATOM 885 C CA . CYS A 1 112 ? -14.621 14.542 -8.428 1.00 28.22 112 CYS A CA 1
ATOM 886 C C . CYS A 1 112 ? -13.335 15.255 -8.811 1.00 27.23 112 CYS A C 1
ATOM 887 O O . CYS A 1 112 ? -12.395 15.328 -8.028 1.00 27.30 112 CYS A O 1
ATOM 890 N N . ILE A 1 113 ? -13.299 15.746 -10.041 1.00 27.77 113 ILE A N 1
ATOM 891 C CA . ILE A 1 113 ? -12.147 16.484 -10.543 1.00 31.14 113 ILE A CA 1
ATOM 892 C C . ILE A 1 113 ? -12.656 17.409 -11.629 1.00 33.31 113 ILE A C 1
ATOM 893 O O . ILE A 1 113 ? -13.420 16.979 -12.491 1.00 29.88 113 ILE A O 1
ATOM 898 N N . ASN A 1 114 ? -12.269 18.680 -11.557 1.00 33.44 114 ASN A N 1
ATOM 899 C CA . ASN A 1 114 ? -12.645 19.670 -12.569 1.00 38.67 114 ASN A CA 1
ATOM 900 C C . ASN A 1 114 ? -14.120 19.626 -12.963 1.00 35.63 114 ASN A C 1
ATOM 901 O O . ASN A 1 114 ? -14.466 19.336 -14.110 1.00 44.54 114 ASN A O 1
ATOM 906 N N . ASP A 1 115 ? -14.973 19.879 -11.971 1.00 40.81 115 ASP A N 1
ATOM 907 C CA . ASP A 1 115 ? -16.414 20.020 -12.151 1.00 40.99 115 ASP A CA 1
ATOM 908 C C . ASP A 1 115 ? -17.116 18.795 -12.728 1.00 40.23 115 ASP A C 1
ATOM 909 O O . ASP A 1 115 ? -18.205 18.908 -13.293 1.00 39.03 115 ASP A O 1
ATOM 914 N N . LEU A 1 116 ? -16.513 17.623 -12.577 1.00 35.39 116 LEU A N 1
ATOM 915 C CA . LEU A 1 116 ? -17.176 16.404 -13.016 1.00 31.60 116 LEU A CA 1
ATOM 916 C C . LEU A 1 116 ? -17.151 15.345 -11.920 1.00 29.72 116 LEU A C 1
ATOM 917 O O . LEU A 1 116 ? -16.097 15.052 -11.355 1.00 29.55 116 LEU A O 1
ATOM 922 N N . ILE A 1 117 ? -18.326 14.789 -11.631 1.00 26.98 117 ILE A N 1
ATOM 923 C CA . ILE A 1 117 ? -18.455 13.716 -10.661 1.00 27.65 117 ILE A CA 1
ATOM 924 C C . ILE A 1 117 ? -18.643 12.413 -11.409 1.00 27.74 117 ILE A C 1
ATOM 925 O O . ILE A 1 117 ? -19.629 12.241 -12.124 1.00 29.64 117 ILE A O 1
ATOM 930 N N . THR A 1 118 ? -17.698 11.498 -11.253 1.00 23.02 118 THR A N 1
ATOM 931 C CA . THR A 1 118 ? -17.834 10.198 -11.903 1.00 27.85 118 THR A CA 1
ATOM 932 C C . THR A 1 118 ? -18.103 9.098 -10.877 1.00 25.99 118 THR A C 1
ATOM 933 O O . THR A 1 118 ? -17.312 8.911 -9.949 1.00 21.00 118 THR A O 1
ATOM 937 N N . ILE A 1 119 ? -19.225 8.388 -11.036 1.00 22.11 119 ILE A N 1
ATOM 938 C CA . ILE A 1 119 ? -19.557 7.285 -10.147 1.00 21.88 119 ILE A CA 1
A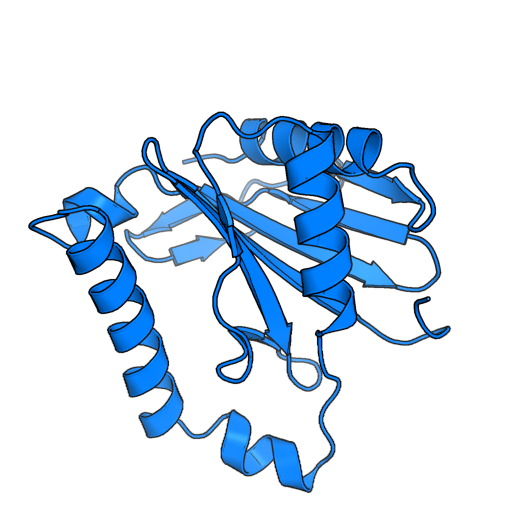TOM 939 C C . ILE A 1 119 ? -19.398 5.952 -10.875 1.00 21.91 119 ILE A C 1
ATOM 940 O O . ILE A 1 119 ? -19.985 5.735 -11.941 1.00 26.05 119 ILE A O 1
ATOM 945 N N . SER A 1 120 ? -18.571 5.070 -10.316 1.00 24.58 120 SER A N 1
ATOM 946 C CA . SER A 1 120 ? -18.224 3.822 -10.991 1.00 27.82 120 SER A CA 1
ATOM 947 C C . SER A 1 120 ? -18.721 2.619 -10.218 1.00 24.90 120 SER A C 1
ATOM 948 O O . SER A 1 120 ? -18.426 2.476 -9.034 1.00 27.24 120 SER A O 1
ATOM 951 N N . PRO A 1 121 ? -19.501 1.758 -10.880 1.00 24.97 121 PRO A N 1
ATOM 952 C CA . PRO A 1 121 ? -19.917 0.497 -10.264 1.00 24.81 121 PRO A CA 1
ATOM 953 C C . PRO A 1 121 ? -18.748 -0.467 -10.207 1.00 25.36 121 PRO A C 1
ATOM 954 O O . PRO A 1 121 ? -17.742 -0.224 -10.876 1.00 24.46 121 PRO A O 1
ATOM 958 N N . THR A 1 122 ? -18.881 -1.529 -9.419 1.00 28.69 122 THR A N 1
ATOM 959 C CA . THR A 1 122 ? -17.876 -2.592 -9.380 1.00 30.81 122 THR A CA 1
ATOM 960 C C . THR A 1 122 ? -18.494 -3.983 -9.490 1.00 30.75 122 THR A C 1
ATOM 961 O O . THR A 1 122 ? -19.709 -4.159 -9.372 1.00 29.02 122 THR A O 1
ATOM 965 N N . ARG A 1 123 ? -17.630 -4.977 -9.662 1.00 30.69 123 ARG A N 1
ATOM 966 C CA . ARG A 1 123 ? -18.037 -6.365 -9.518 1.00 33.25 123 ARG A CA 1
ATOM 967 C C . ARG A 1 123 ? -17.579 -6.885 -8.160 1.00 35.19 123 ARG A C 1
ATOM 968 O O . ARG A 1 123 ? -16.410 -6.750 -7.797 1.00 35.89 123 ARG A O 1
ATOM 976 N N . HIS A 1 124 ? -18.504 -7.481 -7.417 1.00 31.35 124 HIS A N 1
ATOM 977 C CA . HIS A 1 124 ? -18.173 -8.114 -6.151 1.00 36.32 124 HIS A CA 1
ATOM 978 C C . HIS A 1 124 ? -17.464 -9.440 -6.446 1.00 39.87 124 HIS A C 1
ATOM 979 O O . HIS A 1 124 ? -18.092 -10.380 -6.933 1.00 38.30 124 HIS A O 1
ATOM 986 N N . GLU A 1 125 ? -16.160 -9.498 -6.171 1.00 36.70 125 GLU A N 1
ATOM 987 C CA . GLU A 1 125 ? -15.349 -10.696 -6.412 1.00 43.48 125 GLU A CA 1
ATOM 988 C C . GLU A 1 125 ? -15.377 -11.629 -5.202 1.00 42.14 125 GLU A C 1
ATOM 989 O O . GLU A 1 125 ? -16.264 -12.468 -5.080 1.00 49.97 125 GLU A O 1
ATOM 995 N N . LYS A 1 126 ? -14.404 -11.485 -4.309 1.00 43.29 126 LYS A N 1
ATOM 996 C CA . LYS A 1 126 ? -14.406 -12.247 -3.061 1.00 40.81 126 LYS A CA 1
ATOM 997 C C . LYS A 1 126 ? -15.209 -11.496 -2.000 1.00 41.24 126 LYS A C 1
ATOM 998 O O . LYS A 1 126 ? -15.589 -10.338 -2.208 1.00 39.73 126 LYS A O 1
ATOM 1000 N N . LEU A 1 127 ? -15.454 -12.159 -0.871 1.00 39.60 127 LEU A N 1
ATOM 1001 C CA . LEU A 1 127 ? -16.245 -11.606 0.224 1.00 37.21 127 LEU A CA 1
ATOM 1002 C C . LEU A 1 127 ? -15.913 -10.140 0.548 1.00 39.71 127 LEU A C 1
ATOM 1003 O O . LEU A 1 127 ? -16.815 -9.330 0.736 1.00 33.13 127 LEU A O 1
ATOM 1008 N N . GLU A 1 128 ? -14.625 -9.801 0.586 1.00 34.68 128 GLU A N 1
ATOM 1009 C CA . GLU A 1 128 ? -14.205 -8.441 0.920 1.00 31.02 128 GLU A CA 1
ATOM 1010 C C . GLU A 1 128 ? -13.496 -7.728 -0.230 1.00 31.71 128 GLU A C 1
ATOM 1011 O O . GLU A 1 128 ? -12.728 -6.801 0.002 1.00 34.08 128 GLU A O 1
ATOM 1017 N N . ALA A 1 129 ? -13.752 -8.154 -1.463 1.00 32.17 129 ALA A N 1
ATOM 1018 C CA . ALA A 1 129 ? -13.022 -7.618 -2.612 1.00 33.72 129 ALA A CA 1
ATOM 1019 C C . ALA A 1 129 ? -13.938 -7.228 -3.765 1.00 33.67 129 ALA A C 1
ATOM 1020 O O . ALA A 1 129 ? -14.858 -7.965 -4.109 1.00 35.44 129 ALA A O 1
ATOM 1022 N N . TRP A 1 130 ? -13.671 -6.071 -4.364 1.00 30.00 130 TRP A N 1
ATOM 1023 C CA . TRP A 1 130 ? -14.394 -5.610 -5.548 1.00 33.55 130 TRP A CA 1
ATOM 1024 C C . TRP A 1 130 ? -13.420 -5.239 -6.650 1.00 34.28 130 TRP A C 1
ATOM 1025 O O . TRP A 1 130 ? -12.304 -4.801 -6.367 1.00 38.05 130 TRP A O 1
ATOM 1036 N N . SER A 1 131 ? -13.846 -5.389 -7.901 1.00 37.62 131 SER A N 1
ATOM 1037 C CA . SER A 1 131 ? -12.974 -5.081 -9.032 1.00 37.24 131 SER A CA 1
ATOM 1038 C C . SER A 1 131 ? -13.688 -4.331 -10.158 1.00 41.59 131 SER A C 1
ATOM 1039 O O . SER A 1 131 ? -14.916 -4.221 -10.169 1.00 37.35 131 SER A O 1
ATOM 1042 N N . GLY A 1 132 ? -12.905 -3.824 -11.107 1.00 41.69 132 GLY A N 1
ATOM 1043 C CA . GLY A 1 132 ? -13.454 -3.205 -12.302 1.00 43.24 132 GLY A CA 1
ATOM 1044 C C . GLY A 1 132 ? -13.703 -4.222 -13.408 1.00 46.31 132 GLY A C 1
ATOM 1045 O O . GLY A 1 132 ? -14.026 -3.852 -14.544 1.00 46.20 132 GLY A O 1
ATOM 1046 N N . ARG A 1 133 ? -13.560 -5.504 -13.068 1.00 44.17 133 ARG A N 1
ATOM 1047 C CA . ARG A 1 133 ? -13.712 -6.601 -14.026 1.00 47.69 133 ARG A CA 1
ATOM 1048 C C . ARG A 1 133 ? -15.157 -6.800 -14.504 1.00 49.65 133 ARG A C 1
ATOM 1049 O O . ARG A 1 133 ? -16.059 -7.104 -13.717 1.00 47.05 133 ARG A O 1
ATOM 1057 N N . GLY A 1 134 ? -15.369 -6.650 -15.806 1.00 45.56 134 GLY A N 1
ATOM 1058 C CA . GLY A 1 134 ? -16.694 -6.814 -16.379 1.00 50.44 134 GLY A CA 1
ATOM 1059 C C . GLY A 1 134 ? -17.467 -5.509 -16.376 1.00 45.70 134 GLY A C 1
ATOM 1060 O O . GLY A 1 134 ? -18.621 -5.453 -16.812 1.00 44.44 134 GLY A O 1
ATOM 1061 N N . ILE A 1 135 ? -16.821 -4.459 -15.872 1.00 45.26 135 ILE A N 1
ATOM 1062 C CA . ILE A 1 135 ? -17.421 -3.135 -15.805 1.00 42.24 135 ILE A CA 1
ATOM 1063 C C . ILE A 1 135 ? -16.857 -2.245 -16.899 1.00 39.96 135 ILE A C 1
ATOM 1064 O O . ILE A 1 135 ? -15.666 -1.927 -16.910 1.00 44.41 135 ILE A O 1
ATOM 1069 N N . LYS A 1 136 ? -17.727 -1.826 -17.805 1.00 40.02 136 LYS A N 1
ATOM 1070 C CA . LYS A 1 136 ? -17.334 -0.968 -18.913 1.00 39.85 136 LYS A CA 1
ATOM 1071 C C . LYS A 1 136 ? -17.187 0.484 -18.470 1.00 41.52 136 LYS A C 1
ATOM 1072 O O . LYS A 1 136 ? -17.781 0.907 -17.470 1.00 36.28 136 LYS A O 1
ATOM 1074 N N . GLU A 1 137 ? -16.397 1.246 -19.219 1.00 39.84 137 GLU A N 1
ATOM 1075 C CA . GLU A 1 137 ? -16.306 2.680 -18.991 1.00 38.90 137 GLU A CA 1
ATOM 1076 C C . GLU A 1 137 ? -17.700 3.290 -19.047 1.00 38.40 137 GLU A C 1
ATOM 1077 O O . GLU A 1 137 ? -18.056 4.119 -18.218 1.00 36.40 137 GLU A O 1
ATOM 1083 N N . SER A 1 138 ? -18.492 2.836 -20.016 1.00 35.25 138 SER A N 1
ATOM 1084 C CA . SER A 1 138 ? -19.835 3.354 -20.236 1.00 33.40 138 SER A CA 1
ATOM 1085 C C . SER A 1 138 ? -20.811 2.931 -19.139 1.00 35.57 138 SER A C 1
ATOM 1086 O O . SER A 1 138 ? -21.986 3.321 -19.161 1.00 37.18 138 SER A O 1
ATOM 1089 N N . ASP A 1 139 ? -20.335 2.134 -18.183 1.00 31.37 139 ASP A N 1
ATOM 1090 C CA . ASP A 1 139 ? -21.148 1.801 -17.027 1.00 29.82 139 ASP A CA 1
ATOM 1091 C C . ASP A 1 139 ? -21.045 2.894 -15.946 1.00 27.68 139 ASP A C 1
ATOM 1092 O O . ASP A 1 139 ? -21.861 2.928 -15.025 1.00 29.82 139 ASP A O 1
ATOM 1097 N N . ASP A 1 140 ? -20.057 3.779 -16.061 1.00 28.00 140 ASP A N 1
ATOM 1098 C CA . ASP A 1 140 ? -19.959 4.911 -15.140 1.00 30.73 140 ASP A CA 1
ATOM 1099 C C . ASP A 1 140 ? -21.195 5.777 -15.250 1.00 30.44 140 ASP A C 1
ATOM 1100 O O . ASP A 1 140 ? -21.909 5.731 -16.255 1.00 27.16 140 ASP A O 1
ATOM 1105 N N . VAL A 1 141 ? -21.434 6.578 -14.220 1.00 23.98 141 VAL A N 1
ATOM 1106 C CA . VAL A 1 141 ? -22.484 7.579 -14.264 1.00 24.93 141 VAL A CA 1
ATOM 1107 C C . VAL A 1 141 ? -21.843 8.917 -13.992 1.00 28.19 141 VAL A C 1
ATOM 1108 O O . VAL A 1 141 ? -21.165 9.087 -12.971 1.00 26.34 141 VAL A O 1
ATOM 1112 N N . VAL A 1 142 ? -22.025 9.863 -14.909 1.00 30.27 142 VAL A N 1
ATOM 1113 C CA . VAL A 1 142 ? -21.341 11.144 -14.803 1.00 35.66 142 VAL A CA 1
ATOM 1114 C C . VAL A 1 142 ? -22.349 12.282 -14.674 1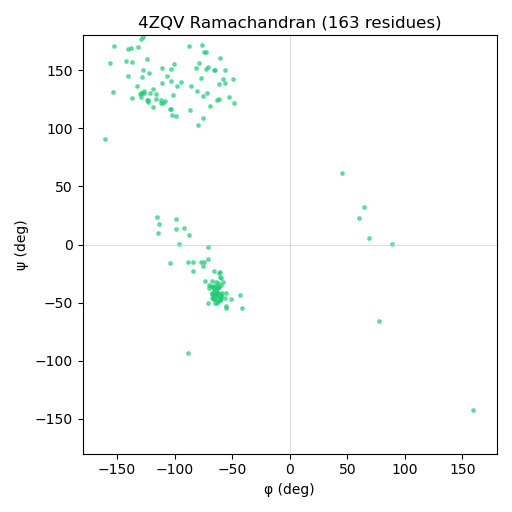.00 36.38 142 VAL A C 1
ATOM 1115 O O . VAL A 1 142 ? -23.350 12.320 -15.391 1.00 42.80 142 VAL A O 1
ATOM 1119 N N . ILE A 1 143 ? -22.098 13.184 -13.728 1.00 36.76 143 ILE A N 1
ATOM 1120 C CA . ILE A 1 143 ? -22.902 14.392 -13.555 1.00 34.12 143 ILE A CA 1
ATOM 1121 C C . ILE A 1 143 ? -21.972 15.528 -13.186 1.00 31.41 143 ILE A C 1
ATOM 1122 O O . ILE A 1 143 ? -20.868 15.288 -12.697 1.00 31.57 143 ILE A O 1
ATOM 1127 N N . PRO A 1 144 ? -22.398 16.775 -13.426 1.00 30.18 144 PRO A N 1
ATOM 1128 C CA . PRO A 1 144 ? -21.509 17.889 -13.057 1.00 33.48 144 PRO A CA 1
ATOM 1129 C C . PRO A 1 144 ? -21.437 18.095 -11.545 1.00 30.53 144 PRO A C 1
ATOM 1130 O O . PRO A 1 144 ? -22.410 17.797 -10.857 1.00 31.27 144 PRO A O 1
ATOM 1134 N N . ALA A 1 145 ? -20.312 18.604 -11.047 1.00 30.89 145 ALA A N 1
ATOM 1135 C CA . ALA A 1 145 ? -20.097 18.745 -9.607 1.00 32.54 145 ALA A CA 1
ATOM 1136 C C . ALA A 1 145 ? -21.053 19.759 -8.976 1.00 28.20 145 ALA A C 1
ATOM 1137 O O . ALA A 1 145 ? -21.334 19.689 -7.780 1.00 29.96 145 ALA A O 1
ATOM 1139 N N . ASP A 1 146 ? -21.585 20.677 -9.780 1.00 28.53 146 ASP A N 1
ATOM 1140 C CA . ASP A 1 146 ? -22.549 21.640 -9.258 1.00 29.02 146 ASP A CA 1
ATOM 1141 C C . ASP A 1 146 ? -23.988 21.153 -9.418 1.00 30.58 146 ASP A C 1
ATOM 1142 O O . ASP A 1 146 ? -24.926 21.937 -9.283 1.00 35.01 146 ASP A O 1
ATOM 1147 N N . SER A 1 147 ? -24.166 19.865 -9.712 1.00 29.84 147 SER A N 1
ATOM 1148 C CA . SER A 1 147 ? -25.507 19.273 -9.760 1.00 30.94 147 SER A CA 1
ATOM 1149 C C . SER A 1 147 ? -26.227 19.486 -8.438 1.00 28.98 147 SER A C 1
ATOM 1150 O O . SER A 1 147 ? -25.585 19.549 -7.387 1.00 29.15 147 SER A O 1
ATOM 1153 N N . ILE A 1 148 ? -27.553 19.580 -8.471 1.00 28.30 148 ILE A N 1
ATOM 1154 C CA . ILE A 1 148 ? -28.305 19.618 -7.230 1.00 27.30 148 ILE A CA 1
ATOM 1155 C C . ILE A 1 148 ? -28.131 18.266 -6.546 1.00 26.17 148 ILE A C 1
ATOM 1156 O O . ILE A 1 148 ? -27.902 17.258 -7.214 1.00 25.97 148 ILE A O 1
ATOM 1161 N N . PRO A 1 149 ? -28.183 18.245 -5.208 1.00 25.42 149 PRO A N 1
ATOM 1162 C CA . PRO A 1 149 ? -27.884 16.991 -4.506 1.00 24.83 149 PRO A CA 1
ATOM 1163 C C . PRO A 1 149 ? -28.828 15.858 -4.909 1.00 25.03 149 PRO A C 1
ATOM 1164 O O . PRO A 1 149 ? -28.424 14.701 -4.903 1.00 25.08 149 PRO A O 1
ATOM 1168 N N . GLU A 1 150 ? -30.053 16.185 -5.307 1.00 25.99 150 GLU A N 1
ATOM 1169 C CA . GLU A 1 150 ? -30.983 15.153 -5.724 1.00 25.29 150 GLU A CA 1
ATOM 1170 C C . GLU A 1 150 ? -30.450 14.408 -6.947 1.00 24.69 150 GLU A C 1
ATOM 1171 O O . GLU A 1 150 ? -30.600 13.189 -7.061 1.00 22.72 150 GLU A O 1
ATOM 1177 N N . GLU A 1 151 ? -29.810 15.139 -7.850 1.00 22.43 151 GLU A N 1
ATOM 1178 C CA . GLU A 1 151 ? -29.270 14.532 -9.059 1.00 22.29 151 GLU A CA 1
ATOM 1179 C C . GLU A 1 151 ? -28.079 13.640 -8.730 1.00 26.25 151 GLU A C 1
ATOM 1180 O O . GLU A 1 151 ? -27.883 12.586 -9.346 1.00 23.08 151 GLU A O 1
ATOM 1186 N N . ILE A 1 152 ? -27.301 14.047 -7.740 1.00 24.12 152 ILE A N 1
ATOM 1187 C CA . ILE A 1 152 ? -26.162 13.231 -7.310 1.00 24.63 152 ILE A CA 1
ATOM 1188 C C . ILE A 1 152 ? -26.660 11.939 -6.702 1.00 25.39 152 ILE A C 1
ATOM 1189 O O . ILE A 1 152 ? -26.130 10.860 -6.990 1.00 23.31 152 ILE A O 1
ATOM 1194 N N . GLY A 1 153 ? -27.708 12.039 -5.886 1.00 20.21 153 GLY A N 1
ATOM 1195 C CA . GLY A 1 153 ? -28.303 10.862 -5.287 1.00 20.77 153 GLY A CA 1
ATOM 1196 C C . GLY A 1 153 ? -28.838 9.889 -6.321 1.00 21.53 153 GLY A C 1
ATOM 1197 O O . GLY A 1 153 ? -28.566 8.703 -6.254 1.00 21.09 153 GLY A O 1
ATOM 1198 N N . ALA A 1 154 ? -29.583 10.391 -7.298 1.00 23.28 154 ALA A N 1
ATOM 1199 C CA . ALA A 1 154 ? -30.120 9.526 -8.353 1.00 21.61 154 ALA A CA 1
ATOM 1200 C C . ALA A 1 154 ? -28.986 8.858 -9.142 1.00 21.87 154 ALA A C 1
ATOM 1201 O O . ALA A 1 154 ? -29.104 7.694 -9.554 1.00 21.67 154 ALA A O 1
ATOM 1203 N N . ALA A 1 155 ? -27.897 9.597 -9.346 1.00 23.47 155 ALA A N 1
ATOM 1204 C CA . ALA A 1 155 ? -26.745 9.073 -10.078 1.00 21.83 155 ALA A CA 1
ATOM 1205 C C . ALA A 1 155 ? -26.081 7.929 -9.301 1.00 24.55 155 ALA A C 1
ATOM 1206 O O . ALA A 1 155 ? -25.683 6.925 -9.886 1.00 21.68 155 ALA A O 1
ATOM 1208 N N . LEU A 1 156 ? -25.972 8.068 -7.985 1.00 23.52 156 LEU A N 1
ATOM 1209 C CA . LEU A 1 156 ? -25.390 6.988 -7.180 1.00 22.30 156 LEU A CA 1
ATOM 1210 C C . LEU A 1 156 ? -26.315 5.771 -7.192 1.00 23.20 156 LEU A C 1
ATOM 1211 O O . LEU A 1 156 ? -25.849 4.645 -7.302 1.00 23.06 156 LEU A O 1
ATOM 1216 N N . ARG A 1 157 ? -27.628 5.989 -7.084 1.00 23.74 157 ARG A N 1
ATOM 1217 C CA . ARG A 1 157 ? -28.565 4.866 -7.137 1.00 27.10 157 ARG A CA 1
ATOM 1218 C C . ARG A 1 157 ? -28.421 4.112 -8.467 1.00 26.64 157 ARG A C 1
ATOM 1219 O O . ARG A 1 157 ? -28.428 2.887 -8.486 1.00 24.19 157 ARG A O 1
ATOM 1227 N N . LEU A 1 158 ? -28.279 4.835 -9.573 1.00 22.19 158 LEU A N 1
ATOM 1228 C CA . LEU A 1 158 ? -28.116 4.170 -10.872 1.00 23.72 158 LEU A CA 1
ATOM 1229 C C . LEU A 1 158 ? -26.812 3.342 -10.881 1.00 25.85 158 LEU A C 1
ATOM 1230 O O . LEU A 1 158 ? -26.795 2.200 -11.333 1.00 27.72 158 LEU A O 1
ATOM 1235 N N . ALA A 1 159 ? -25.728 3.909 -10.358 1.00 27.67 159 ALA A N 1
ATOM 1236 C CA . ALA A 1 159 ? -24.451 3.193 -10.345 1.00 24.74 159 ALA A CA 1
ATOM 1237 C C . ALA A 1 159 ? -24.574 1.932 -9.494 1.00 23.58 159 ALA A C 1
ATOM 1238 O O . ALA A 1 159 ? -24.095 0.874 -9.880 1.00 27.64 159 ALA A O 1
ATOM 1240 N N . LEU A 1 160 ? -25.248 2.037 -8.356 1.00 25.88 160 LEU A N 1
ATOM 1241 C CA . LEU A 1 160 ? -25.469 0.873 -7.492 1.00 28.92 160 LEU A CA 1
ATOM 1242 C C . LEU A 1 160 ? -26.236 -0.224 -8.217 1.00 29.10 160 LEU A C 1
ATOM 1243 O O . LEU A 1 160 ? -25.993 -1.397 -7.992 1.00 25.37 160 LEU A O 1
ATOM 1248 N N . SER A 1 161 ? -27.154 0.162 -9.098 1.00 28.66 161 SER A N 1
ATOM 1249 C CA . SER A 1 161 ? -27.949 -0.823 -9.827 1.00 27.07 161 SER A CA 1
ATOM 1250 C C . SER A 1 161 ? -27.124 -1.496 -10.920 1.00 28.71 161 SER A C 1
ATOM 1251 O O . SER A 1 161 ? -27.524 -2.518 -11.472 1.00 30.49 161 SER A O 1
ATOM 1254 N N . ARG A 1 162 ? -25.978 -0.904 -11.246 1.00 27.60 162 ARG A N 1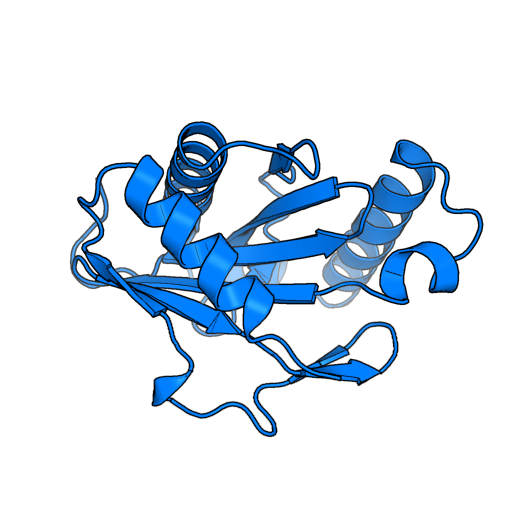
ATOM 1255 C CA . ARG A 1 162 ? -25.111 -1.451 -12.274 1.00 29.01 162 ARG A CA 1
ATOM 1256 C C . ARG A 1 162 ? -23.993 -2.327 -11.692 1.00 27.64 162 ARG A C 1
ATOM 1257 O O . ARG A 1 162 ? -23.154 -2.842 -12.438 1.00 27.80 162 ARG A O 1
ATOM 1265 N N . CYS A 1 163 ? -23.967 -2.481 -10.370 1.00 26.67 163 CYS A N 1
ATOM 1266 C CA . CYS A 1 163 ? -22.956 -3.337 -9.749 1.00 29.74 163 CYS A CA 1
ATOM 1267 C C . CYS A 1 163 ? -23.274 -4.792 -10.063 1.00 31.95 163 CYS A C 1
ATOM 1268 O O . CYS A 1 163 ? -24.434 -5.132 -10.270 1.00 30.93 163 CYS A O 1
ATOM 1271 N N . LYS A 1 164 ? -22.250 -5.645 -10.086 1.00 31.42 164 LYS A N 1
ATOM 1272 C CA . LYS A 1 164 ? -22.419 -7.044 -10.504 1.00 32.97 164 LYS A CA 1
ATOM 1273 C C . LYS A 1 164 ? -21.844 -8.058 -9.514 1.00 37.95 164 LYS A C 1
ATOM 1274 O O . LYS A 1 164 ? -21.262 -7.686 -8.500 1.00 34.20 164 LYS A O 1
ATOM 1280 N N . GLY A 1 165 ? -22.019 -9.343 -9.814 1.00 40.17 165 GLY A N 1
ATOM 1281 C CA . GLY A 1 165 ? -21.484 -10.404 -8.978 1.00 40.14 165 GLY A CA 1
ATOM 1282 C C . GLY A 1 165 ? -22.508 -11.000 -8.033 1.00 50.33 165 GLY A C 1
ATOM 1283 O O . GLY A 1 165 ? -22.930 -10.358 -7.067 1.00 54.22 165 GLY A O 1
#

Solvent-accessible surface area: 8645 Å² total; per-residue (Å²): 194,44,74,82,115,52,60,11,73,1,16,0,24,16,16,161,68,0,1,0,0,3,2,10,0,2,73,82,161,47,53,48,1,64,115,57,116,26,43,42,24,80,53,121,12,85,51,94,59,0,0,58,6,0,42,95,0,0,61,47,5,64,78,6,59,155,81,84,21,77,114,17,42,65,128,106,54,17,118,125,51,77,60,80,12,8,40,65,0,37,148,124,59,66,28,96,73,94,150,44,2,0,125,68,2,87,20,0,38,0,36,1,47,77,103,88,0,34,0,28,3,19,53,32,75,63,43,55,42,49,32,56,151,49,29,50,151,97,31,28,15,82,21,67,10,123,18,104,31,67,92,0,0,40,6,0,80,81,0,9,81,78,22,90,88

Nearest PDB structures (foldseek):
  4zqv-assembly1_A  TM=1.006E+00  e=3.407E-34  Yersinia kristensenii ATCC 33638
  4g6u-assembly3_B  TM=9.760E-01  e=1.156E-23  Escherichia coli O157:H7
  2gkp-assembly1_A  TM=9.582E-01  e=3.456E-20  Neisseria meningitidis MC58
  4zqu-assembly1_B  TM=9.340E-01  e=1.356E-17  Salmonella enterica subsp. enterica serovar Rubislaw str. ATCC 10717

Secondary structure (DSSP, 8-state):
-PPTT--EEEEEEE-SS-EEEEEEEEESEEEE-TTS--EEE-TT--HHHHHHHHHHHHHH--B--HHHHHHHT-HHHHHHHHHHHHHHHHHHHT-SSHHHHHTT-EEEEEEEETTEEEEE--EE-STT-EE-TT--GGGSEEEETTS-HHHHHHHHHHHHHT-B-